Protein AF-A0A803NAG3-F1 (afdb_monomer_lite)

Structure (mmCIF, N/CA/C/O backbone):
data_AF-A0A803NAG3-F1
#
_entry.id   AF-A0A803NAG3-F1
#
loop_
_atom_site.group_PDB
_atom_site.id
_atom_site.type_symbol
_atom_site.label_atom_id
_atom_site.label_alt_id
_atom_site.label_comp_id
_atom_site.label_asym_id
_atom_site.label_entity_id
_atom_site.label_seq_id
_atom_site.pdbx_PDB_ins_code
_atom_site.Cartn_x
_atom_site.Cartn_y
_atom_site.Cartn_z
_atom_site.occupancy
_atom_site.B_iso_or_equiv
_atom_site.auth_seq_id
_atom_site.auth_comp_id
_atom_site.auth_asym_id
_atom_site.auth_atom_id
_atom_site.pdbx_PDB_model_num
ATOM 1 N N . MET A 1 1 ? -9.285 2.724 6.700 1.00 52.94 1 MET A N 1
ATOM 2 C CA . MET A 1 1 ? -8.476 3.262 7.818 1.00 52.94 1 MET A CA 1
ATOM 3 C C . MET A 1 1 ? -7.400 2.226 8.115 1.00 52.94 1 MET A C 1
ATOM 5 O O . MET A 1 1 ? -7.735 1.057 8.219 1.00 52.94 1 MET A O 1
ATOM 9 N N . GLN A 1 2 ? -6.139 2.629 8.211 1.00 73.31 2 GLN A N 1
ATOM 10 C CA . GLN A 1 2 ? -5.036 1.851 8.793 1.00 73.31 2 GLN A CA 1
ATOM 11 C C . GLN A 1 2 ? -4.632 2.609 10.062 1.00 73.31 2 GLN A C 1
ATOM 13 O O . GLN A 1 2 ? -4.599 3.830 9.982 1.00 73.31 2 GLN A O 1
ATOM 18 N N . LEU A 1 3 ? -4.405 1.927 11.190 1.00 89.44 3 LEU A N 1
ATOM 19 C CA . LEU A 1 3 ? -4.323 2.429 12.582 1.00 89.44 3 LEU A CA 1
ATOM 20 C C . LEU A 1 3 ? -4.360 3.962 12.847 1.00 89.44 3 LEU A C 1
ATOM 22 O O . LEU A 1 3 ? -3.611 4.735 12.239 1.00 89.44 3 LEU A O 1
ATOM 26 N N . PRO A 1 4 ? -5.133 4.416 13.853 1.00 88.62 4 PRO A N 1
ATOM 27 C CA . PRO A 1 4 ? -5.175 5.823 14.226 1.00 88.62 4 PRO A CA 1
ATOM 28 C C . PRO A 1 4 ? -3.855 6.329 14.803 1.00 88.62 4 PRO A C 1
ATOM 30 O O . PRO A 1 4 ? -3.057 5.573 15.359 1.00 88.62 4 PRO A O 1
ATOM 33 N N . THR A 1 5 ? -3.651 7.644 14.726 1.00 87.62 5 THR A N 1
ATOM 34 C CA . THR A 1 5 ? -2.469 8.318 15.290 1.00 87.62 5 THR A CA 1
ATOM 35 C C . THR A 1 5 ? -2.336 8.102 16.799 1.00 87.62 5 THR A C 1
ATOM 37 O O . THR A 1 5 ? -1.219 7.993 17.298 1.00 87.62 5 THR A O 1
ATOM 40 N N . SER A 1 6 ? -3.451 7.936 17.521 1.00 91.38 6 SER A N 1
ATOM 41 C CA . SER A 1 6 ? -3.469 7.545 18.940 1.00 91.38 6 SER A CA 1
ATOM 42 C C . SER A 1 6 ? -2.830 6.177 19.203 1.00 91.38 6 SER A C 1
ATOM 44 O O . SER A 1 6 ? -2.289 5.945 20.280 1.00 91.38 6 SER A O 1
ATOM 46 N N . MET A 1 7 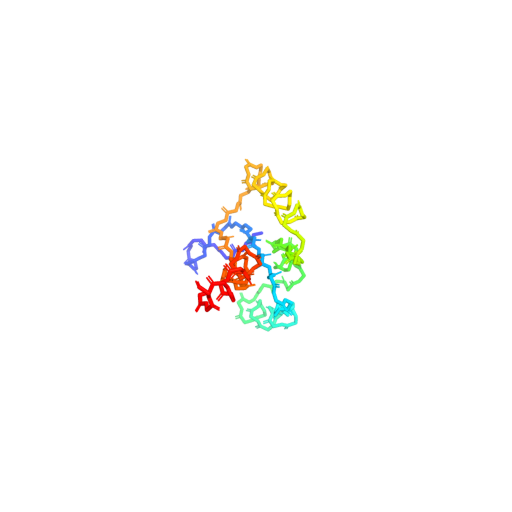? -2.832 5.291 18.205 1.00 89.44 7 MET A N 1
ATOM 47 C CA . MET A 1 7 ? -2.160 3.990 18.215 1.00 89.44 7 MET A CA 1
ATOM 48 C C . MET A 1 7 ? -0.845 4.012 17.421 1.00 89.44 7 MET A C 1
ATOM 50 O O . MET A 1 7 ? -0.369 2.966 16.986 1.00 89.44 7 MET A O 1
ATOM 54 N N . LYS A 1 8 ? -0.250 5.198 17.224 1.00 88.38 8 LYS A N 1
ATOM 55 C CA . LYS A 1 8 ? 0.977 5.418 16.436 1.00 88.38 8 LYS A CA 1
ATOM 56 C C . LYS A 1 8 ? 0.860 5.013 14.958 1.00 88.38 8 LYS A C 1
ATOM 58 O O . LYS A 1 8 ? 1.871 4.746 14.314 1.00 88.38 8 LYS A O 1
ATOM 63 N N . GLY A 1 9 ? -0.355 4.962 14.417 1.00 89.50 9 GLY A N 1
ATOM 64 C CA . GLY A 1 9 ? -0.596 4.701 13.002 1.00 89.50 9 GLY A CA 1
ATOM 65 C C . GLY A 1 9 ? -0.769 5.970 12.164 1.00 89.50 9 GLY A C 1
ATOM 66 O O . GLY A 1 9 ? -0.724 7.094 12.665 1.00 89.50 9 GLY A O 1
ATOM 67 N N . GLY A 1 10 ? -0.936 5.780 10.853 1.00 89.19 10 GLY A N 1
ATOM 68 C CA . GLY A 1 10 ? -0.964 6.869 9.875 1.00 89.19 10 GLY A CA 1
ATOM 69 C C . GLY A 1 10 ? -2.354 7.373 9.484 1.00 89.19 10 GLY A C 1
ATOM 70 O O . GLY A 1 10 ? -2.440 8.446 8.892 1.00 89.19 10 GLY A O 1
ATOM 71 N N . ASN A 1 11 ? -3.439 6.643 9.777 1.00 90.56 11 ASN A N 1
ATOM 72 C CA . ASN A 1 11 ? -4.769 6.927 9.215 1.00 90.56 11 ASN A CA 1
ATOM 73 C C . ASN A 1 11 ? -4.752 7.106 7.685 1.00 90.56 11 ASN A C 1
ATOM 75 O O . ASN A 1 11 ? -5.359 8.029 7.144 1.00 90.56 11 ASN A O 1
ATOM 79 N N . GLY A 1 12 ? -4.038 6.233 6.976 1.00 91.50 12 GLY A N 1
ATOM 80 C CA . GLY A 1 12 ? -3.901 6.321 5.523 1.00 91.50 12 GLY A CA 1
ATOM 81 C C . GLY A 1 12 ? -3.972 4.975 4.831 1.00 91.50 12 GLY A C 1
ATOM 82 O O . GLY A 1 12 ? -4.349 3.985 5.448 1.00 91.50 12 GLY A O 1
ATOM 83 N N . LYS A 1 13 ? -3.637 4.985 3.544 1.00 94.44 13 LYS A N 1
ATOM 84 C CA . LYS A 1 13 ? -3.348 3.814 2.716 1.00 94.44 13 LYS A CA 1
ATOM 85 C C . LYS A 1 13 ? -1.840 3.607 2.588 1.00 94.44 13 LYS A C 1
ATOM 87 O O . LYS A 1 13 ? -1.049 4.539 2.792 1.00 94.44 13 LYS A O 1
ATOM 92 N N . VAL A 1 14 ? -1.463 2.395 2.196 1.00 94.69 14 VAL A N 1
ATOM 93 C CA . VAL A 1 14 ? -0.077 2.019 1.897 1.00 94.69 14 VAL A CA 1
ATOM 94 C C . VAL A 1 14 ? 0.034 1.701 0.415 1.00 94.69 14 VAL A C 1
ATOM 96 O O . VAL A 1 14 ? -0.837 1.046 -0.149 1.00 94.69 14 VAL A O 1
ATOM 99 N N . ALA A 1 15 ? 1.110 2.155 -0.207 1.00 92.81 15 ALA A N 1
ATOM 100 C CA . ALA A 1 15 ? 1.533 1.703 -1.520 1.00 92.81 15 ALA A CA 1
ATOM 101 C C . ALA A 1 15 ? 2.726 0.751 -1.367 1.00 92.81 15 ALA A C 1
ATOM 103 O O . ALA A 1 15 ? 3.661 1.055 -0.628 1.00 92.81 15 ALA A O 1
ATOM 104 N N . TYR A 1 16 ? 2.695 -0.386 -2.053 1.00 91.94 16 TYR A N 1
ATOM 105 C CA . TYR A 1 16 ? 3.736 -1.406 -2.038 1.00 91.94 16 TYR A CA 1
ATOM 106 C C . TYR A 1 16 ? 4.141 -1.733 -3.473 1.00 91.94 16 TYR A C 1
ATOM 108 O O . TYR A 1 16 ? 3.339 -2.252 -4.250 1.00 91.94 16 TYR A O 1
ATOM 116 N N . ILE A 1 17 ? 5.390 -1.433 -3.815 1.00 89.00 17 ILE A N 1
ATOM 117 C CA . ILE A 1 17 ? 6.006 -1.778 -5.091 1.00 89.00 17 ILE A CA 1
ATOM 118 C C . ILE A 1 17 ? 6.909 -2.979 -4.861 1.00 89.00 17 ILE A C 1
ATOM 120 O O . ILE A 1 17 ? 7.882 -2.895 -4.117 1.00 89.00 17 ILE A O 1
ATOM 124 N N . ASP A 1 18 ? 6.574 -4.078 -5.516 1.00 88.19 18 ASP A N 1
ATOM 125 C CA . ASP A 1 18 ? 7.272 -5.349 -5.422 1.00 88.19 18 ASP A CA 1
ATOM 126 C C . ASP A 1 18 ? 7.970 -5.648 -6.748 1.00 88.19 18 ASP A C 1
ATOM 128 O O . ASP A 1 18 ? 7.328 -5.881 -7.778 1.00 88.19 18 ASP A O 1
ATOM 132 N N . THR A 1 19 ? 9.292 -5.587 -6.740 1.00 82.06 19 THR A N 1
ATOM 133 C CA . THR A 1 19 ? 10.139 -5.803 -7.915 1.00 82.06 19 THR A CA 1
ATOM 134 C C . THR A 1 19 ? 10.549 -7.269 -8.056 1.00 82.06 19 THR A C 1
ATOM 136 O O . THR A 1 19 ? 10.865 -7.712 -9.158 1.00 82.06 19 THR A O 1
ATOM 139 N N . GLU A 1 20 ? 10.486 -8.048 -6.972 1.00 81.75 20 GLU A N 1
ATOM 140 C CA . GLU A 1 20 ? 10.994 -9.426 -6.913 1.00 81.75 20 GLU A CA 1
ATOM 141 C C . GLU A 1 20 ? 9.889 -10.479 -6.701 1.00 81.75 20 GLU A C 1
ATOM 143 O O . GLU A 1 20 ? 10.125 -11.679 -6.847 1.00 81.75 20 GLU A O 1
ATOM 148 N N . GLY A 1 21 ? 8.649 -10.066 -6.439 1.00 85.25 21 GLY A N 1
ATOM 149 C CA . GLY A 1 21 ? 7.531 -10.967 -6.151 1.00 85.25 21 GLY A CA 1
ATOM 150 C C . GLY A 1 21 ? 7.544 -11.502 -4.714 1.00 85.25 21 GLY A C 1
ATOM 151 O O . GLY A 1 21 ? 7.105 -12.633 -4.474 1.00 85.25 21 GLY A O 1
ATOM 152 N N . THR A 1 22 ? 8.093 -10.749 -3.761 1.00 88.56 22 THR A N 1
ATOM 153 C CA . THR A 1 22 ? 8.277 -11.159 -2.357 1.00 88.56 22 THR A CA 1
ATOM 154 C C . THR A 1 22 ? 7.059 -10.868 -1.487 1.00 88.56 22 THR A C 1
ATOM 156 O O . THR A 1 22 ? 6.926 -11.458 -0.409 1.00 88.56 22 THR A O 1
ATOM 159 N N . PHE A 1 23 ? 6.130 -10.026 -1.947 1.00 92.25 23 PHE A N 1
ATOM 160 C CA . PHE A 1 23 ? 4.944 -9.683 -1.174 1.00 92.25 23 PHE A CA 1
ATOM 161 C C . PHE A 1 23 ? 4.062 -10.918 -0.938 1.00 92.25 23 PHE A C 1
ATOM 163 O O . PHE A 1 23 ? 3.855 -11.757 -1.822 1.00 92.25 23 PHE A O 1
ATOM 170 N N . ARG A 1 24 ? 3.557 -11.061 0.291 1.00 93.56 24 ARG A N 1
ATOM 171 C CA . ARG A 1 24 ? 2.691 -12.172 0.710 1.00 93.56 24 ARG A CA 1
ATOM 172 C C . ARG A 1 24 ? 1.512 -11.616 1.513 1.00 93.56 24 ARG A C 1
ATOM 174 O O . ARG A 1 24 ? 1.710 -11.296 2.688 1.00 93.56 24 ARG A O 1
ATOM 181 N N . PRO A 1 25 ? 0.306 -11.504 0.926 1.00 92.06 25 PRO A N 1
ATOM 182 C CA . PRO A 1 25 ? -0.856 -10.950 1.622 1.00 92.06 25 PRO A CA 1
ATOM 183 C C . PRO A 1 25 ? -1.246 -11.780 2.851 1.00 92.06 25 PRO A C 1
ATOM 185 O O . PRO A 1 25 ? -1.638 -11.212 3.867 1.00 92.06 25 PRO A O 1
ATOM 188 N N . ASP A 1 26 ? -1.013 -13.095 2.827 1.00 94.38 26 ASP A N 1
ATOM 189 C CA . ASP A 1 26 ? -1.272 -13.991 3.963 1.00 94.38 26 ASP A CA 1
ATOM 190 C C . ASP A 1 26 ? -0.467 -13.617 5.217 1.00 94.38 26 ASP A C 1
ATOM 192 O O . ASP A 1 26 ? -0.889 -13.897 6.335 1.00 94.38 26 ASP A O 1
ATOM 196 N N . ARG A 1 27 ? 0.682 -12.936 5.063 1.00 94.75 27 ARG A N 1
ATOM 197 C CA . ARG A 1 27 ? 1.468 -12.434 6.203 1.00 94.75 27 ARG A CA 1
ATOM 198 C C . ARG A 1 27 ? 0.837 -11.212 6.870 1.00 94.75 27 ARG A C 1
ATOM 200 O O . ARG A 1 27 ? 1.160 -10.932 8.020 1.00 94.75 27 ARG A O 1
ATOM 207 N N . ILE A 1 28 ? -0.039 -10.485 6.178 1.00 94.62 28 ILE A N 1
ATOM 208 C CA . ILE A 1 28 ? -0.710 -9.288 6.706 1.00 94.62 28 ILE A CA 1
ATOM 209 C C . ILE A 1 28 ? -1.893 -9.669 7.600 1.00 94.62 28 ILE A C 1
ATOM 211 O O . ILE A 1 28 ? -2.144 -8.986 8.590 1.00 94.62 28 ILE A O 1
ATOM 215 N N . VAL A 1 29 ? -2.571 -10.780 7.302 1.00 94.81 29 VAL A N 1
ATOM 216 C CA . VAL A 1 29 ? -3.739 -11.278 8.050 1.00 94.81 29 VAL A CA 1
ATOM 217 C C . VAL A 1 29 ? -3.471 -11.415 9.560 1.00 94.81 29 VAL A C 1
ATOM 219 O O . VAL A 1 29 ? -4.132 -10.712 10.325 1.00 94.81 29 VAL A O 1
ATOM 222 N N . PRO A 1 30 ? -2.465 -12.183 10.029 1.00 96.19 30 PRO A N 1
ATOM 223 C CA . PRO A 1 30 ? -2.215 -12.330 11.467 1.00 96.19 30 PRO A CA 1
ATOM 224 C C . PRO A 1 30 ? -1.755 -11.023 12.132 1.00 96.19 30 PRO A C 1
ATOM 226 O O . PRO A 1 30 ? -1.928 -10.830 13.336 1.00 96.19 30 PRO A O 1
ATOM 229 N N . ILE A 1 31 ? -1.168 -10.096 11.363 1.00 94.50 31 ILE A N 1
ATOM 230 C CA . ILE A 1 31 ? -0.800 -8.767 11.866 1.00 94.50 31 ILE A CA 1
ATOM 231 C C . ILE A 1 31 ? -2.066 -7.939 12.098 1.00 94.50 31 ILE A C 1
ATOM 233 O O . ILE A 1 31 ? -2.193 -7.326 13.154 1.00 94.50 31 ILE A O 1
ATOM 237 N N . ALA A 1 32 ? -3.008 -7.935 11.150 1.00 93.44 32 ALA A N 1
ATOM 238 C CA . ALA A 1 32 ? -4.287 -7.242 11.289 1.00 93.44 32 ALA A CA 1
ATOM 239 C C . ALA A 1 32 ? -5.083 -7.771 12.494 1.00 93.44 32 ALA A C 1
ATOM 241 O O . ALA A 1 32 ? -5.505 -6.981 13.341 1.00 93.44 32 ALA A O 1
ATOM 242 N N . GLU A 1 33 ? -5.184 -9.095 12.628 1.00 93.12 33 GLU A N 1
ATOM 243 C CA . GLU A 1 33 ? -5.873 -9.764 13.738 1.00 93.12 33 GLU A CA 1
ATOM 244 C C . GLU A 1 33 ? -5.273 -9.401 15.101 1.00 93.12 33 GLU A C 1
ATOM 246 O O . GLU A 1 33 ? -6.007 -9.089 16.039 1.00 93.12 33 GLU A O 1
ATOM 251 N N . ARG A 1 34 ? -3.937 -9.341 15.211 1.00 94.50 34 ARG A N 1
ATOM 252 C CA . ARG A 1 34 ? -3.244 -8.923 16.443 1.00 94.50 34 ARG A CA 1
ATOM 253 C C . ARG A 1 34 ? -3.651 -7.522 16.910 1.00 94.50 34 ARG A C 1
ATOM 255 O O . ARG A 1 34 ? -3.629 -7.253 18.110 1.00 94.50 34 ARG A O 1
ATOM 262 N N . PHE A 1 35 ? -3.988 -6.629 15.983 1.00 92.19 35 PHE A N 1
ATOM 263 C CA . PHE A 1 35 ? -4.445 -5.271 16.285 1.00 92.19 35 PHE A CA 1
ATOM 264 C C . PHE A 1 35 ? -5.977 -5.138 16.323 1.00 92.19 35 PHE A C 1
ATOM 266 O O . PHE A 1 35 ? -6.476 -4.022 16.455 1.00 92.19 35 PHE A O 1
ATOM 273 N N . GLY A 1 36 ? -6.722 -6.247 16.228 1.00 91.94 36 GLY A N 1
ATOM 274 C CA . GLY A 1 36 ? -8.187 -6.249 16.227 1.00 91.94 36 GLY A CA 1
ATOM 275 C C . GLY A 1 36 ? -8.799 -5.607 14.978 1.00 91.94 36 GLY A C 1
ATOM 276 O O . GLY A 1 36 ? -9.894 -5.053 15.047 1.00 91.94 36 GLY A O 1
ATOM 277 N N . LEU A 1 37 ? -8.078 -5.621 13.854 1.00 92.75 37 LEU A N 1
ATOM 278 C CA . LEU A 1 37 ? -8.525 -5.058 12.583 1.00 92.75 37 LEU A CA 1
ATOM 279 C C . LEU A 1 37 ? -9.078 -6.153 11.669 1.00 92.75 37 LEU A C 1
ATOM 281 O O . LEU A 1 37 ? -8.577 -7.275 11.656 1.00 92.75 37 LEU A O 1
ATOM 285 N N . ASP A 1 38 ? -10.059 -5.793 10.842 1.00 94.44 38 ASP A N 1
ATOM 286 C CA . ASP A 1 38 ? -10.529 -6.658 9.762 1.00 94.44 38 ASP A CA 1
ATOM 287 C C . ASP A 1 38 ? -9.452 -6.797 8.674 1.00 94.44 38 ASP A C 1
ATOM 289 O O . ASP A 1 38 ? -9.040 -5.812 8.049 1.00 94.44 38 ASP A O 1
ATOM 293 N N . ALA A 1 39 ? -8.988 -8.026 8.446 1.00 94.12 39 ALA A N 1
ATOM 294 C CA . ALA A 1 39 ? -7.895 -8.306 7.522 1.00 94.12 39 ALA A CA 1
ATOM 295 C C . ALA A 1 39 ? -8.237 -7.928 6.073 1.00 94.12 39 ALA A C 1
ATOM 297 O O . ALA A 1 39 ? -7.377 -7.400 5.366 1.00 94.12 39 ALA A O 1
ATOM 298 N N . ALA A 1 40 ? -9.488 -8.132 5.644 1.00 94.44 40 ALA A N 1
ATOM 299 C CA . ALA A 1 40 ? -9.933 -7.774 4.298 1.00 94.44 40 ALA A CA 1
ATOM 300 C C . ALA A 1 40 ? -9.853 -6.256 4.074 1.00 94.44 40 ALA A C 1
ATOM 302 O O . ALA A 1 40 ? -9.280 -5.798 3.087 1.00 94.44 40 ALA A O 1
ATOM 303 N N . THR A 1 41 ? -10.323 -5.468 5.043 1.00 93.69 41 THR A N 1
ATOM 304 C CA . THR A 1 41 ? -10.216 -4.005 5.031 1.00 93.69 41 THR A CA 1
ATOM 305 C C . THR A 1 41 ? -8.761 -3.537 5.063 1.00 93.69 41 THR A C 1
ATOM 307 O O . THR A 1 41 ? -8.409 -2.557 4.404 1.00 93.69 41 THR A O 1
ATOM 310 N N . VAL A 1 42 ? -7.882 -4.197 5.824 1.00 94.56 42 VAL A N 1
ATOM 311 C CA . VAL A 1 42 ? -6.450 -3.851 5.844 1.00 94.56 42 VAL A CA 1
ATOM 312 C C . VAL A 1 42 ? -5.817 -4.091 4.475 1.00 94.56 42 VAL A C 1
ATOM 314 O O . VAL A 1 42 ? -5.128 -3.199 3.979 1.00 94.56 42 VAL A O 1
ATOM 317 N N . LEU A 1 43 ? -6.085 -5.245 3.860 1.00 93.81 43 LEU A N 1
ATOM 318 C CA . LEU A 1 43 ? -5.575 -5.608 2.538 1.00 93.81 43 LEU A CA 1
ATOM 319 C C . LEU A 1 43 ? -6.090 -4.669 1.440 1.00 93.81 43 LEU A C 1
ATOM 321 O O . LEU A 1 43 ? -5.292 -4.224 0.623 1.00 93.81 43 LEU A O 1
ATOM 325 N N . ASP A 1 44 ? -7.367 -4.280 1.465 1.00 93.88 44 ASP A N 1
ATOM 326 C CA . ASP A 1 44 ? -7.943 -3.321 0.505 1.00 93.88 44 ASP A CA 1
ATOM 327 C C . ASP A 1 44 ? -7.295 -1.922 0.591 1.00 93.88 44 ASP A C 1
ATOM 329 O O . ASP A 1 44 ? -7.208 -1.171 -0.383 1.00 93.88 44 ASP A O 1
ATOM 333 N N . ASN A 1 45 ? -6.755 -1.567 1.762 1.00 93.94 45 ASN A N 1
ATOM 334 C CA . ASN A 1 45 ? -6.009 -0.323 1.947 1.00 93.94 45 ASN A CA 1
ATOM 335 C C . ASN A 1 45 ? -4.529 -0.414 1.512 1.00 93.94 45 ASN A C 1
ATOM 337 O O . ASN A 1 45 ? -3.814 0.590 1.609 1.00 93.94 45 ASN A O 1
ATOM 341 N N . ILE A 1 46 ? -4.054 -1.573 1.044 1.00 94.19 46 ILE A N 1
ATOM 342 C CA . ILE A 1 46 ? -2.705 -1.756 0.496 1.00 94.19 46 ILE A CA 1
ATOM 343 C C . ILE A 1 46 ? -2.800 -1.823 -1.026 1.00 94.19 46 ILE A C 1
ATOM 345 O O . ILE A 1 46 ? -3.307 -2.782 -1.599 1.00 94.19 46 ILE A O 1
ATOM 349 N N . ILE A 1 47 ? -2.252 -0.818 -1.702 1.00 92.00 47 ILE A N 1
ATOM 350 C CA . ILE A 1 47 ? -2.077 -0.872 -3.151 1.00 92.00 47 ILE A CA 1
ATOM 351 C C . ILE A 1 47 ? -0.808 -1.629 -3.458 1.00 92.00 47 ILE A C 1
ATOM 353 O O . ILE A 1 47 ? 0.281 -1.174 -3.124 1.00 92.00 47 ILE A O 1
ATOM 357 N N . TYR A 1 48 ? -0.971 -2.755 -4.131 1.00 90.25 48 TYR A N 1
ATOM 358 C CA . TYR A 1 48 ? 0.122 -3.583 -4.594 1.00 90.25 48 TYR A CA 1
ATOM 359 C C . TYR A 1 48 ? 0.396 -3.333 -6.078 1.00 90.25 48 TYR A C 1
ATOM 361 O O . TYR A 1 48 ? -0.514 -3.371 -6.907 1.00 90.25 48 TYR A O 1
ATOM 369 N N . ALA A 1 49 ? 1.660 -3.104 -6.410 1.00 86.25 49 ALA A N 1
ATOM 370 C CA . ALA A 1 49 ? 2.158 -2.976 -7.768 1.00 86.25 49 ALA A CA 1
ATOM 371 C C . ALA A 1 49 ? 3.332 -3.935 -7.957 1.00 86.25 49 ALA A C 1
ATOM 373 O O . ALA A 1 49 ? 4.330 -3.834 -7.246 1.00 86.25 49 ALA A O 1
ATOM 374 N N . ARG A 1 50 ? 3.239 -4.833 -8.942 1.00 83.31 50 ARG A N 1
ATOM 375 C CA . ARG A 1 50 ? 4.366 -5.682 -9.331 1.00 83.31 50 ARG A CA 1
ATOM 376 C C . ARG A 1 50 ? 5.141 -5.028 -10.468 1.00 83.31 50 ARG A C 1
ATOM 378 O O . ARG A 1 50 ? 4.636 -4.887 -11.579 1.00 83.31 50 ARG A O 1
ATOM 385 N N . ALA A 1 51 ? 6.371 -4.642 -10.182 1.00 70.81 51 ALA A N 1
ATOM 386 C CA . ALA A 1 51 ? 7.270 -3.983 -11.111 1.00 70.81 51 ALA A CA 1
ATOM 387 C C . ALA A 1 51 ? 8.102 -5.032 -11.869 1.00 70.81 51 ALA A C 1
ATOM 389 O O . ALA A 1 51 ? 9.246 -5.297 -11.512 1.00 70.81 51 ALA A O 1
ATOM 390 N N . CYS A 1 52 ? 7.526 -5.648 -12.908 1.00 62.53 52 CYS A N 1
ATOM 391 C CA . CYS A 1 52 ? 8.252 -6.576 -13.785 1.00 62.53 52 CYS A CA 1
ATOM 392 C C . CYS A 1 52 ? 9.378 -5.862 -14.558 1.00 62.53 52 CYS A C 1
ATOM 394 O O . CYS A 1 52 ? 9.295 -4.666 -14.822 1.00 62.53 52 CYS A O 1
ATOM 396 N N . THR A 1 53 ? 10.406 -6.619 -14.947 1.00 57.94 53 THR A N 1
ATOM 397 C CA . THR A 1 53 ? 11.711 -6.200 -15.509 1.00 57.94 53 THR A CA 1
ATOM 398 C C . THR A 1 53 ? 11.697 -5.369 -16.801 1.00 57.94 53 THR A C 1
ATOM 400 O O . THR A 1 53 ? 12.766 -5.063 -17.321 1.00 57.94 53 THR A O 1
ATOM 403 N N . TYR A 1 54 ? 10.536 -4.979 -17.335 1.00 59.06 54 TYR A N 1
ATOM 404 C CA . TYR A 1 54 ? 10.471 -4.079 -18.485 1.00 59.06 54 TYR A CA 1
ATOM 405 C C . TYR A 1 54 ? 10.330 -2.626 -18.015 1.00 59.06 54 TYR A C 1
ATOM 407 O O . TYR A 1 54 ? 9.308 -2.245 -17.438 1.00 59.06 54 TYR A O 1
ATOM 415 N N . TYR A 1 55 ? 11.364 -1.825 -18.275 1.00 57.31 55 TYR A N 1
ATOM 416 C CA . TYR A 1 55 ? 11.513 -0.429 -17.844 1.00 57.31 55 TYR A CA 1
ATOM 417 C C . TYR A 1 55 ? 10.269 0.439 -18.112 1.00 57.31 55 TYR A C 1
ATOM 419 O O . TYR A 1 55 ? 9.803 1.168 -17.233 1.00 57.31 55 TYR A O 1
ATOM 427 N N . GLU A 1 56 ? 9.656 0.306 -19.293 1.00 57.41 56 GLU A N 1
ATOM 428 C CA . GLU A 1 56 ? 8.474 1.101 -19.656 1.00 57.41 56 GLU A CA 1
ATOM 429 C C . GLU A 1 56 ? 7.246 0.774 -18.794 1.00 57.41 56 GLU A C 1
ATOM 431 O O . GLU A 1 56 ? 6.400 1.637 -18.546 1.00 57.41 56 GLU A O 1
ATOM 436 N N . TYR A 1 57 ? 7.142 -0.458 -18.291 1.00 64.50 57 TYR A N 1
ATOM 437 C CA . TYR A 1 57 ? 6.032 -0.865 -17.432 1.00 64.50 57 TYR A CA 1
ATOM 438 C C . TYR A 1 57 ? 6.194 -0.295 -16.017 1.00 64.50 57 TYR A C 1
ATOM 440 O O . TYR A 1 57 ? 5.214 0.117 -15.396 1.00 64.50 57 TYR A O 1
ATOM 448 N N . GLN A 1 58 ? 7.435 -0.198 -15.531 1.00 64.56 58 GLN A N 1
ATOM 449 C CA . GLN A 1 58 ? 7.765 0.381 -14.228 1.00 64.56 58 GLN A CA 1
ATOM 450 C C . GLN A 1 58 ? 7.464 1.878 -14.143 1.00 64.56 58 GLN A C 1
ATOM 452 O O . GLN A 1 58 ? 6.804 2.311 -13.195 1.00 64.56 58 GLN A O 1
ATOM 457 N N . TYR A 1 59 ? 7.901 2.670 -15.127 1.00 68.81 59 TYR A N 1
ATOM 458 C CA . TYR A 1 59 ? 7.686 4.121 -15.113 1.00 68.81 59 TYR A CA 1
ATOM 459 C C . TYR A 1 59 ? 6.195 4.481 -15.168 1.00 68.81 59 TYR A C 1
ATOM 461 O O . TYR A 1 59 ? 5.714 5.311 -14.394 1.00 68.81 59 TYR A O 1
ATOM 469 N N . ASN A 1 60 ? 5.431 3.791 -16.018 1.00 75.06 60 ASN A N 1
ATOM 470 C CA . ASN A 1 60 ? 3.986 3.989 -16.107 1.00 75.06 60 ASN A CA 1
ATOM 471 C C . ASN A 1 60 ? 3.255 3.566 -14.821 1.00 75.06 60 ASN A C 1
ATOM 473 O O . ASN A 1 60 ? 2.353 4.275 -14.372 1.00 75.06 60 ASN A O 1
ATOM 477 N N . LEU A 1 61 ? 3.666 2.467 -14.176 1.00 76.31 61 LEU A N 1
ATOM 478 C CA . LEU A 1 61 ? 3.128 2.058 -12.871 1.00 76.31 61 LEU A CA 1
ATOM 479 C C . LEU A 1 61 ? 3.373 3.115 -11.791 1.00 76.31 61 LEU A C 1
ATOM 481 O O . LEU A 1 61 ? 2.460 3.422 -11.023 1.00 76.31 61 LEU A O 1
ATOM 485 N N . LEU A 1 62 ? 4.572 3.701 -11.754 1.00 78.69 62 LEU A N 1
ATOM 486 C CA . LEU A 1 62 ? 4.906 4.781 -10.826 1.00 78.69 62 LEU A CA 1
ATOM 487 C C . LEU A 1 62 ? 4.053 6.027 -11.068 1.00 78.69 62 LEU A C 1
ATOM 489 O O . LEU A 1 62 ? 3.553 6.609 -10.108 1.00 78.69 62 LEU A O 1
ATOM 493 N N . LEU A 1 63 ? 3.835 6.414 -12.327 1.00 83.31 63 LEU A N 1
ATOM 494 C CA . LEU A 1 63 ? 2.971 7.545 -12.675 1.00 83.31 63 LEU A CA 1
ATOM 495 C C . LEU A 1 63 ? 1.520 7.320 -12.241 1.00 83.31 63 LEU A C 1
ATOM 497 O O . LEU A 1 63 ? 0.911 8.201 -11.630 1.00 83.31 63 LEU A O 1
ATOM 501 N N . VAL A 1 64 ? 0.966 6.137 -12.513 1.00 84.75 64 VAL A N 1
ATOM 502 C CA . VAL A 1 64 ? -0.397 5.774 -12.095 1.00 84.75 64 VAL A CA 1
ATOM 503 C C . VAL A 1 64 ? -0.511 5.772 -10.571 1.00 84.75 64 VAL A C 1
ATOM 505 O O . VAL A 1 64 ? -1.473 6.312 -10.017 1.00 84.75 64 VAL A O 1
ATOM 508 N N . LEU A 1 65 ? 0.486 5.216 -9.881 1.00 86.19 65 LEU A N 1
ATOM 509 C CA . LEU A 1 65 ? 0.532 5.203 -8.426 1.00 86.19 65 LEU A CA 1
ATOM 510 C C . LEU A 1 65 ? 0.613 6.622 -7.857 1.00 86.19 65 LEU A C 1
ATOM 512 O O . LEU A 1 65 ? -0.166 6.958 -6.970 1.00 86.19 65 LEU A O 1
ATOM 516 N N . ALA A 1 66 ? 1.481 7.475 -8.402 1.00 86.44 66 ALA A N 1
ATOM 517 C CA . ALA A 1 66 ? 1.609 8.873 -8.002 1.00 86.44 66 ALA A CA 1
ATOM 518 C C . ALA A 1 66 ? 0.293 9.643 -8.199 1.00 86.44 66 ALA A C 1
ATOM 520 O O . ALA A 1 66 ? -0.149 10.359 -7.300 1.00 86.44 66 ALA A O 1
ATOM 521 N N . ALA A 1 67 ? -0.392 9.436 -9.328 1.00 89.62 67 ALA A N 1
ATOM 522 C CA . ALA A 1 67 ? -1.700 10.032 -9.586 1.00 89.62 67 ALA A CA 1
ATO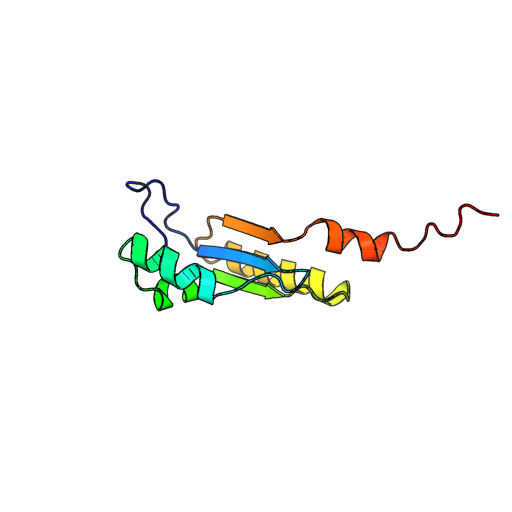M 523 C C . ALA A 1 67 ? -2.767 9.576 -8.574 1.00 89.62 67 ALA A C 1
ATOM 525 O O . ALA A 1 67 ? -3.626 10.367 -8.183 1.00 89.62 67 ALA A O 1
ATOM 526 N N . LYS A 1 68 ? -2.713 8.317 -8.123 1.00 88.56 68 LYS A N 1
ATOM 527 C CA . LYS A 1 68 ? -3.604 7.787 -7.080 1.00 88.56 68 LYS A CA 1
ATOM 528 C C . LYS A 1 68 ? -3.251 8.340 -5.701 1.00 88.56 68 LYS A C 1
ATOM 530 O O . LYS A 1 68 ? -4.142 8.736 -4.954 1.00 88.56 68 LYS A O 1
ATOM 535 N N . MET A 1 69 ? -1.959 8.450 -5.398 1.00 88.25 69 MET A N 1
ATOM 536 C CA . MET A 1 69 ? -1.451 9.049 -4.163 1.00 88.25 69 MET A CA 1
ATOM 537 C C . MET A 1 69 ? -1.797 10.531 -4.029 1.00 88.25 69 MET A C 1
ATOM 539 O O . MET A 1 69 ? -1.994 11.004 -2.916 1.00 88.25 69 MET A O 1
ATOM 543 N N . ALA A 1 70 ? -1.937 11.250 -5.143 1.00 90.00 70 ALA A N 1
ATOM 544 C CA . ALA A 1 70 ? -2.394 12.636 -5.140 1.00 90.00 70 ALA A CA 1
ATOM 545 C C . ALA A 1 70 ? -3.892 12.790 -4.806 1.00 90.00 70 ALA A C 1
ATOM 547 O O . ALA A 1 70 ? -4.315 13.867 -4.391 1.00 90.00 70 ALA A O 1
ATOM 548 N N . LYS A 1 71 ? -4.705 11.743 -5.005 1.00 89.75 71 LYS A N 1
ATOM 549 C CA . LYS A 1 71 ? -6.172 11.788 -4.848 1.00 89.75 71 LYS A CA 1
ATOM 550 C C . LYS A 1 71 ? -6.679 11.130 -3.567 1.00 89.75 71 LYS A C 1
ATOM 552 O O . LYS A 1 71 ? -7.776 11.444 -3.118 1.00 89.75 71 LYS A O 1
ATOM 557 N N . GLU A 1 72 ? -5.916 10.207 -2.99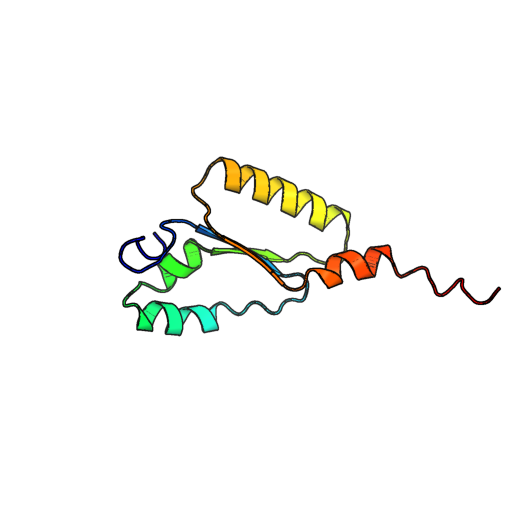3 1.00 89.81 72 GLU A N 1
ATOM 558 C CA . GLU A 1 72 ? -6.304 9.434 -1.812 1.00 89.81 72 GLU A CA 1
ATOM 559 C C . GLU A 1 72 ? -5.283 9.621 -0.673 1.00 89.81 72 GLU A C 1
ATOM 561 O O . GLU A 1 72 ? -4.118 9.922 -0.928 1.00 89.81 72 GLU A O 1
ATOM 566 N N . PRO A 1 73 ? -5.669 9.439 0.603 1.00 90.38 73 PRO A N 1
ATOM 567 C CA . PRO A 1 73 ? -4.780 9.703 1.732 1.00 90.38 73 PRO A CA 1
ATOM 568 C C . PRO A 1 73 ? -3.769 8.565 1.945 1.00 90.38 73 PRO A C 1
ATOM 570 O O . PRO A 1 73 ? -3.993 7.665 2.755 1.00 90.38 73 PRO A O 1
ATOM 573 N N . PHE A 1 74 ? -2.633 8.599 1.251 1.00 92.75 74 PHE A N 1
ATOM 574 C CA . PHE A 1 74 ? -1.514 7.685 1.513 1.00 92.75 74 PHE A CA 1
ATOM 575 C C . PHE A 1 74 ? -0.587 8.210 2.598 1.00 92.75 74 PHE A C 1
ATOM 577 O O . PHE A 1 74 ? -0.415 9.415 2.774 1.00 92.75 74 PHE A O 1
ATOM 584 N N . ARG A 1 75 ? 0.021 7.280 3.336 1.00 93.38 75 ARG A N 1
ATOM 585 C CA . ARG A 1 75 ? 0.935 7.598 4.444 1.00 93.38 75 ARG A CA 1
ATOM 586 C C . ARG A 1 75 ? 2.224 6.790 4.436 1.00 93.38 75 ARG A C 1
ATOM 588 O O . ARG A 1 75 ? 3.123 7.105 5.207 1.00 93.38 75 ARG A O 1
ATOM 595 N N . LEU A 1 76 ? 2.317 5.777 3.576 1.00 92.25 76 LEU A N 1
ATOM 596 C CA . LEU A 1 76 ? 3.498 4.938 3.442 1.00 92.25 76 LEU A CA 1
ATOM 597 C C . LEU A 1 76 ? 3.642 4.447 1.998 1.00 92.25 76 LEU A C 1
ATOM 599 O O . LEU A 1 76 ? 2.671 3.978 1.404 1.00 92.25 76 LEU A O 1
ATOM 603 N N . LEU A 1 77 ? 4.858 4.542 1.465 1.00 91.12 77 LEU A N 1
ATOM 604 C CA . LEU A 1 77 ? 5.284 3.922 0.214 1.00 91.12 77 LEU A CA 1
ATOM 605 C C . LEU A 1 77 ? 6.434 2.962 0.533 1.00 91.12 77 LEU A C 1
ATOM 607 O O . LEU A 1 77 ? 7.420 3.371 1.143 1.00 91.12 77 LEU A O 1
ATOM 611 N N . ILE A 1 78 ? 6.296 1.702 0.133 1.00 91.19 78 ILE A N 1
ATOM 612 C CA . ILE A 1 78 ? 7.303 0.650 0.283 1.00 91.19 78 ILE A CA 1
ATOM 613 C C . ILE A 1 78 ? 7.766 0.234 -1.111 1.00 91.19 78 ILE A C 1
ATOM 615 O O . ILE A 1 78 ? 6.939 0.046 -2.002 1.00 91.19 78 ILE A O 1
ATOM 619 N N . VAL A 1 79 ? 9.078 0.075 -1.285 1.00 87.44 79 VAL A N 1
ATOM 620 C CA . VAL A 1 79 ? 9.694 -0.455 -2.506 1.00 87.44 79 VAL A CA 1
ATOM 621 C C . VAL A 1 79 ? 10.605 -1.615 -2.112 1.00 87.44 79 VAL A C 1
ATOM 623 O O . VAL A 1 79 ? 11.634 -1.389 -1.476 1.00 87.44 79 VAL A O 1
ATOM 626 N N . ASP A 1 80 ? 10.226 -2.840 -2.472 1.00 86.88 80 ASP A N 1
ATOM 627 C CA . ASP A 1 80 ? 10.989 -4.063 -2.208 1.00 86.88 80 ASP A CA 1
ATOM 628 C C . ASP A 1 80 ? 11.269 -4.807 -3.522 1.00 86.88 80 ASP A C 1
ATOM 630 O O . ASP A 1 80 ? 10.342 -5.271 -4.171 1.00 86.88 80 ASP A O 1
ATOM 634 N N . SER A 1 81 ? 12.497 -4.930 -4.008 1.00 81.75 81 SER A N 1
ATOM 635 C CA . SER A 1 81 ? 13.737 -4.272 -3.598 1.00 81.75 81 SER A CA 1
ATOM 636 C C . SER A 1 81 ? 14.127 -3.166 -4.586 1.00 81.75 81 SER A C 1
ATOM 638 O O . SER A 1 81 ? 14.077 -3.342 -5.805 1.00 81.75 81 SER A O 1
ATOM 640 N N . VAL A 1 82 ? 14.557 -2.012 -4.058 1.00 77.06 82 VAL A N 1
ATOM 641 C CA . VAL A 1 82 ? 14.913 -0.817 -4.854 1.00 77.06 82 VAL A CA 1
ATOM 642 C C . VAL A 1 82 ? 16.059 -1.071 -5.844 1.00 77.06 82 VAL A C 1
ATOM 644 O O . VAL A 1 82 ? 16.064 -0.522 -6.940 1.00 77.06 82 VAL A O 1
ATOM 647 N N . ILE A 1 83 ? 17.007 -1.948 -5.494 1.00 74.19 83 ILE A N 1
ATOM 648 C CA . ILE A 1 83 ? 18.180 -2.273 -6.324 1.00 74.19 83 ILE A CA 1
ATOM 649 C C . ILE A 1 83 ? 17.785 -3.040 -7.591 1.00 74.19 83 ILE A C 1
ATOM 651 O O . ILE A 1 83 ? 18.443 -2.897 -8.622 1.00 74.19 83 ILE A O 1
ATOM 655 N N . ALA A 1 84 ? 16.706 -3.824 -7.552 1.00 69.25 84 ALA A N 1
ATOM 656 C CA . ALA A 1 84 ? 16.249 -4.573 -8.717 1.00 69.25 84 ALA A CA 1
ATOM 657 C C . ALA A 1 84 ? 15.875 -3.648 -9.890 1.00 69.25 84 ALA A C 1
ATOM 659 O O . ALA A 1 84 ? 16.091 -4.024 -11.039 1.00 69.25 84 ALA A O 1
ATOM 660 N N . LEU A 1 85 ? 15.402 -2.427 -9.599 1.00 63.28 85 LEU A N 1
ATOM 661 C CA . LEU A 1 85 ? 15.131 -1.393 -10.605 1.00 63.28 85 LEU A CA 1
ATOM 662 C C . LEU A 1 85 ? 16.416 -0.970 -11.335 1.00 63.28 85 LEU A C 1
ATOM 664 O O . LEU A 1 85 ? 16.423 -0.836 -12.550 1.00 63.28 85 LEU A O 1
ATOM 668 N N . PHE A 1 86 ? 17.528 -0.837 -10.607 1.00 64.69 86 PHE A N 1
ATOM 669 C CA . PHE A 1 86 ? 18.805 -0.376 -11.159 1.00 64.69 86 PHE A CA 1
ATOM 670 C C . PHE A 1 86 ? 19.614 -1.483 -11.853 1.00 64.69 86 PHE A C 1
ATOM 672 O O . PHE A 1 86 ? 20.407 -1.200 -12.744 1.00 64.69 86 PHE A O 1
ATOM 679 N N . ARG A 1 87 ? 19.442 -2.762 -11.492 1.00 64.06 87 ARG A N 1
ATOM 680 C CA . ARG A 1 87 ? 20.198 -3.864 -12.126 1.00 64.06 87 ARG A CA 1
ATOM 681 C C . ARG A 1 87 ? 19.918 -4.019 -13.622 1.00 64.06 87 ARG A C 1
ATOM 683 O O . ARG A 1 87 ? 20.798 -4.497 -14.332 1.00 64.06 87 ARG A O 1
ATOM 690 N N . VAL A 1 88 ? 18.728 -3.635 -14.082 1.00 57.00 88 VAL A N 1
ATOM 691 C CA . VAL A 1 88 ? 18.358 -3.674 -15.507 1.00 57.00 88 VAL A CA 1
ATOM 692 C C . VAL A 1 88 ? 19.077 -2.567 -16.289 1.00 57.00 88 VAL A C 1
ATOM 694 O O . VAL A 1 88 ? 19.535 -2.813 -17.398 1.00 57.00 88 VAL A O 1
ATOM 697 N N . ASP A 1 89 ? 19.271 -1.395 -15.679 1.00 53.62 89 ASP A N 1
ATOM 698 C CA . ASP A 1 89 ? 19.960 -0.257 -16.307 1.00 53.62 89 ASP A CA 1
ATOM 699 C C . ASP A 1 89 ? 21.492 -0.431 -16.345 1.00 53.62 89 ASP A C 1
ATOM 701 O O . ASP A 1 89 ? 22.171 0.140 -17.198 1.00 53.62 89 ASP A O 1
ATOM 705 N N . PHE A 1 90 ? 22.055 -1.244 -15.442 1.00 53.12 90 PHE A N 1
ATOM 706 C CA . PHE A 1 90 ? 23.504 -1.442 -15.298 1.00 53.12 90 PHE A CA 1
ATOM 707 C C . PHE A 1 90 ? 24.010 -2.836 -15.711 1.00 53.12 90 PHE A C 1
ATOM 709 O O . PHE A 1 90 ? 25.148 -3.187 -15.396 1.00 53.12 90 PHE A O 1
ATOM 716 N N . SER A 1 91 ? 23.243 -3.630 -16.468 1.00 52.78 91 SER A N 1
ATOM 717 C CA .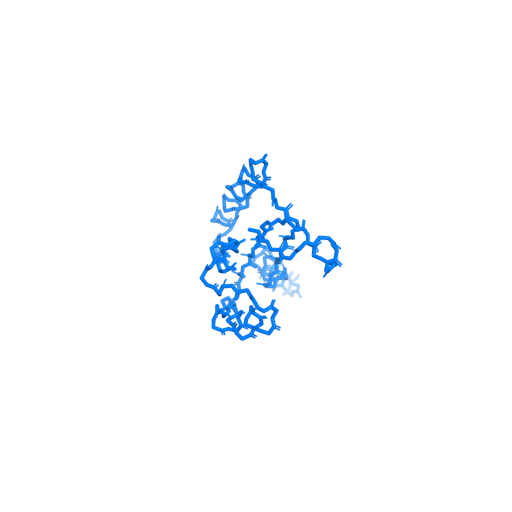 SER A 1 91 ? 23.746 -4.898 -17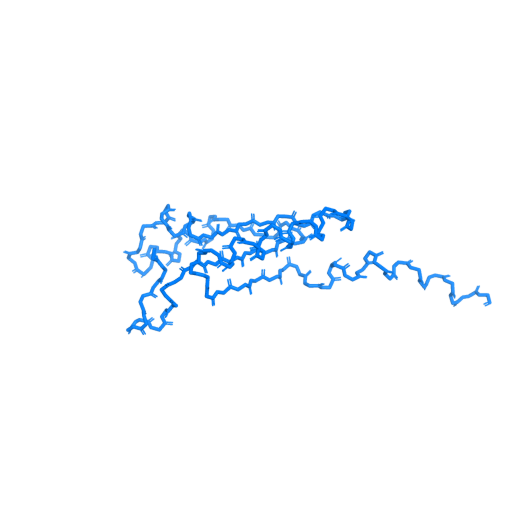.036 1.00 52.78 91 SER A CA 1
ATOM 718 C C . SER A 1 91 ? 24.874 -4.718 -18.071 1.00 52.78 91 SER A C 1
ATOM 720 O O . SER A 1 91 ? 25.450 -5.702 -18.526 1.00 52.78 91 SER A O 1
ATOM 722 N N . GLY A 1 92 ? 25.237 -3.477 -18.410 1.00 53.41 92 GLY A N 1
ATOM 723 C CA . GLY A 1 92 ? 26.374 -3.117 -19.257 1.00 53.41 92 GLY A CA 1
ATOM 724 C C . GLY A 1 92 ? 27.592 -2.607 -18.479 1.00 53.41 92 GLY A C 1
ATOM 725 O O . GLY A 1 92 ? 27.967 -1.451 -18.625 1.00 53.41 92 GLY A O 1
ATOM 726 N N . ARG A 1 93 ? 28.237 -3.456 -17.670 1.00 55.50 93 ARG A N 1
ATOM 727 C CA . ARG A 1 93 ? 29.698 -3.400 -17.425 1.00 55.50 93 ARG A CA 1
ATOM 728 C C . ARG A 1 93 ? 30.290 -4.811 -17.393 1.00 55.50 93 ARG A C 1
ATOM 730 O O . ARG A 1 93 ? 31.006 -5.196 -16.478 1.00 55.50 93 ARG A O 1
ATOM 737 N N . GLY A 1 94 ? 29.948 -5.573 -18.429 1.00 51.66 94 GLY A N 1
ATOM 738 C CA . GLY A 1 94 ? 30.846 -6.558 -19.030 1.00 51.66 94 GLY A CA 1
ATOM 739 C C . GLY A 1 94 ? 31.781 -5.937 -20.081 1.00 51.66 94 GLY A C 1
ATOM 740 O O . GLY A 1 94 ? 32.596 -6.652 -20.636 1.00 51.66 94 GLY A O 1
ATOM 741 N N . GLU A 1 95 ? 31.706 -4.620 -20.322 1.00 49.44 95 GLU A N 1
ATOM 742 C CA . GLU A 1 95 ? 32.669 -3.853 -21.136 1.00 49.44 95 GLU A CA 1
ATOM 743 C C . GLU A 1 95 ? 33.702 -3.124 -20.254 1.00 49.44 95 GLU A C 1
ATOM 745 O O . GLU A 1 95 ? 33.956 -1.932 -20.382 1.00 49.44 95 GLU A O 1
ATOM 750 N N . LEU A 1 96 ? 34.263 -3.833 -19.275 1.00 48.16 96 LEU A N 1
ATOM 751 C CA . LEU A 1 96 ? 35.521 -3.448 -18.621 1.00 48.16 96 LEU A CA 1
ATOM 752 C C . LEU A 1 96 ? 36.514 -4.601 -18.782 1.00 48.16 96 LEU A C 1
ATOM 754 O O . LEU A 1 96 ? 37.061 -5.121 -17.813 1.00 48.16 96 LEU A O 1
ATOM 758 N N . ALA A 1 97 ? 36.655 -5.050 -20.024 1.00 41.56 97 ALA A N 1
ATOM 759 C CA . ALA A 1 97 ? 37.703 -5.945 -20.490 1.00 41.56 97 ALA A CA 1
ATOM 760 C C . ALA A 1 97 ? 37.826 -5.826 -22.021 1.00 41.56 97 ALA A C 1
ATO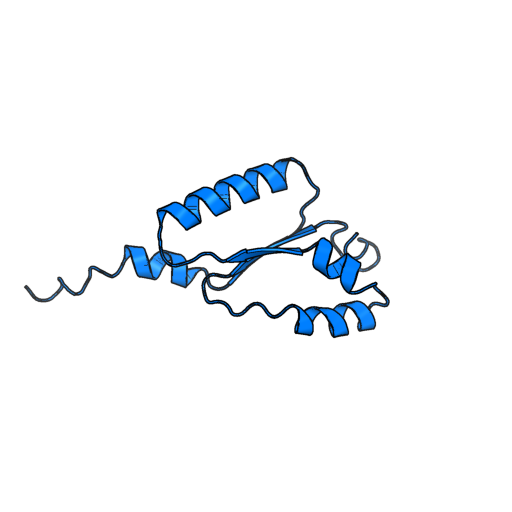M 762 O O . ALA A 1 97 ? 37.771 -6.829 -22.722 1.00 41.56 97 ALA A O 1
ATOM 763 N N . GLU A 1 98 ? 37.954 -4.595 -22.519 1.00 41.91 98 GLU A N 1
ATOM 764 C CA . GLU A 1 98 ? 38.770 -4.241 -23.690 1.00 41.91 98 GLU A CA 1
ATOM 765 C C . GLU A 1 98 ? 39.371 -2.850 -23.462 1.00 41.91 98 GLU A C 1
ATOM 767 O O . GLU A 1 98 ? 38.655 -1.982 -22.905 1.00 41.91 98 GLU A O 1
#

Foldseek 3Di:
DFDDVVVVDDPFAEEEEAAPPPDDLVVQCVVCVVVVHDSVVNVVSYHYDYDYLDLVSNVVSVVVVVVVVVVGGHDYYHYVPPVSNVCSVPVPPVPPPD

InterPro domains:
  IPR013632 Rad51-like, C-terminal [PF08423] (2-98)
  IPR020588 DNA recombination and repair protein RecA-like, ATP-binding domain [PS50162] (1-98)
  IPR027417 P-loop containing nucleoside triphosphate hydrolase [G3DSA:3.40.50.300] (1-98)
  IPR027417 P-loop containing nucleoside triphosphate hydrolase [SSF52540] (2-96)

Sequence (98 aa):
MQLPTSMKGGNGKVAYIDTEGTFRPDRIVPIAERFGLDAATVLDNIIYARACTYYEYQYNLLLVLAAKMAKEPFRLLIVDSVIALFRVDFSGRGELAE

Secondary structure (DSSP, 8-state):
----GGGT--SSEEEEEESSS---GGGTHHHHHHTT--HHHHHHTEEEEE--S-HHHHHHHHHHHHHHHTTS-EEEEEEETHHHHHHHHT---S-S--

Radius of gyration: 16.91 Å; chains: 1; bounding box: 49×27×43 Å

Organism: Chenopodium quinoa (NCBI:txid63459)

pLDDT: mean 81.24, std 15.2, range [41.56, 96.19]